Protein AF-A0A812UB16-F1 (afdb_monomer_lite)

Secondary structure (DSSP, 8-state):
----GGGGSHHHHHHHTTTSPPPHHHHHHTS-HHHHHHHHHH-EEEEEEEEGGGHHHHHHHHHHHT--SSEEEEEEEE-SSS---SS--S-SSS-EEEEEEEEEE---STT--HHHHHHHHHHHHS---

Radius of gyration: 21.1 Å; chains: 1; bounding box: 43×49×47 Å

Organism: Symbiodinium pilosum (NCBI:txid2952)

InterPro domains:
  IPR040165 Delta(24)-sterol reductase [PTHR10801] (4-126)

Structure (mmCIF, N/CA/C/O backbone):
data_AF-A0A812UB16-F1
#
_entry.id   AF-A0A812UB16-F1
#
loop_
_atom_site.group_PDB
_atom_site.id
_atom_site.type_symbol
_atom_site.label_atom_id
_atom_site.label_alt_id
_atom_site.label_comp_id
_atom_site.label_asym_id
_atom_site.label_entity_id
_atom_site.label_seq_id
_atom_site.pdbx_PDB_ins_code
_atom_site.Cartn_x
_atom_site.Cartn_y
_atom_site.Cartn_z
_atom_site.occupancy
_atom_site.B_iso_or_equiv
_atom_site.auth_seq_id
_atom_site.auth_comp_id
_atom_site.auth_asym_id
_atom_site.auth_atom_id
_atom_site.pdbx_PDB_model_num
ATOM 1 N N . SER A 1 1 ? -7.294 23.383 7.719 1.00 51.03 1 SER A N 1
ATOM 2 C CA . SER A 1 1 ? -8.687 23.320 8.211 1.00 51.03 1 SER A CA 1
ATOM 3 C C . SER A 1 1 ? -9.571 24.015 7.193 1.00 51.03 1 SER A C 1
ATOM 5 O O . SER A 1 1 ? -9.400 25.205 6.987 1.00 51.03 1 SER A O 1
ATOM 7 N N . TYR A 1 2 ? -10.474 23.285 6.534 1.00 56.34 2 TYR A N 1
ATOM 8 C CA . TYR A 1 2 ? -11.410 23.801 5.515 1.00 56.34 2 TYR A CA 1
ATOM 9 C C . TYR A 1 2 ? -12.560 24.633 6.114 1.00 56.34 2 TYR A C 1
ATOM 11 O O . TYR A 1 2 ? -13.697 24.582 5.663 1.00 56.34 2 TYR A O 1
ATOM 19 N N . LEU A 1 3 ? -12.276 25.373 7.180 1.00 61.50 3 LEU A N 1
ATOM 20 C CA . LEU A 1 3 ? -13.238 26.265 7.796 1.00 61.50 3 LEU A CA 1
ATOM 21 C C . LEU A 1 3 ? -13.122 27.613 7.108 1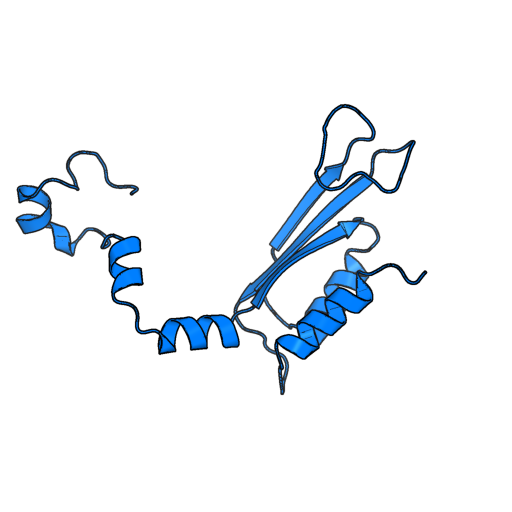.00 61.50 3 LEU A C 1
ATOM 23 O O . LEU A 1 3 ? -12.042 28.204 7.089 1.00 61.50 3 LEU A O 1
ATOM 27 N N . GLN A 1 4 ? -14.236 28.105 6.570 1.00 67.44 4 GLN A N 1
ATOM 28 C CA . GLN A 1 4 ? -14.348 29.511 6.209 1.00 67.44 4 GLN A CA 1
ATOM 29 C C . GLN A 1 4 ? -13.891 30.387 7.399 1.00 67.44 4 GLN A C 1
ATOM 31 O O . GLN A 1 4 ? -14.127 30.001 8.550 1.00 67.44 4 GLN A O 1
ATOM 36 N N . PRO A 1 5 ? -13.258 31.552 7.164 1.00 65.88 5 PRO A N 1
ATOM 37 C CA . PRO A 1 5 ? -12.524 32.312 8.188 1.00 65.88 5 PRO A CA 1
ATOM 38 C C . PRO A 1 5 ? -13.294 32.576 9.496 1.00 65.88 5 PRO A C 1
ATOM 40 O O . PRO A 1 5 ? -12.707 32.621 10.575 1.00 65.88 5 PRO A O 1
ATOM 43 N N . TRP A 1 6 ? -14.619 32.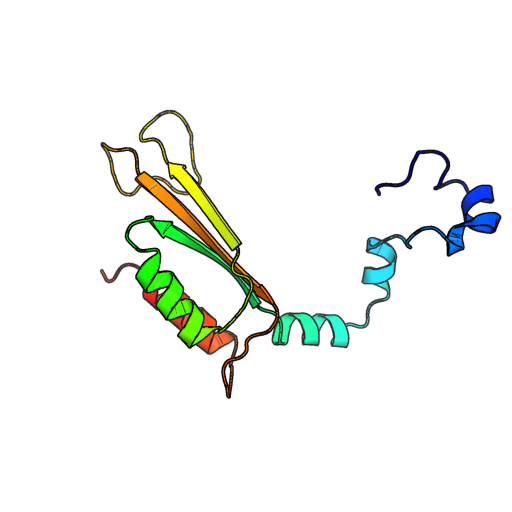705 9.418 1.00 72.69 6 TRP A N 1
ATOM 44 C CA . TRP A 1 6 ? -15.511 33.027 10.540 1.00 72.69 6 TRP A CA 1
ATOM 45 C C . TRP A 1 6 ? -15.854 31.813 11.420 1.00 72.69 6 TRP A C 1
ATOM 47 O O . TRP A 1 6 ? -16.168 31.972 12.603 1.00 72.69 6 TRP A O 1
ATOM 57 N N . GLY A 1 7 ? -15.741 30.597 10.874 1.00 71.62 7 GLY A N 1
ATOM 58 C CA . GLY A 1 7 ? -16.110 29.341 11.538 1.00 71.62 7 GLY A CA 1
ATOM 59 C C . GLY A 1 7 ? -15.164 28.916 12.666 1.00 71.62 7 GLY A C 1
ATOM 60 O O . GLY A 1 7 ? -15.440 27.962 13.391 1.00 71.62 7 GLY A O 1
ATOM 61 N N . ASN A 1 8 ? -14.046 29.627 12.840 1.00 76.25 8 ASN A N 1
ATOM 62 C CA . ASN A 1 8 ? -13.066 29.365 13.891 1.00 76.25 8 ASN A CA 1
ATOM 63 C C . ASN A 1 8 ? -13.093 30.394 15.041 1.00 76.25 8 ASN A C 1
ATOM 65 O O . ASN A 1 8 ? -12.215 30.367 15.901 1.00 76.25 8 ASN A O 1
ATOM 69 N N . THR A 1 9 ? -14.067 31.305 15.079 1.00 85.56 9 THR A N 1
ATOM 70 C CA . THR A 1 9 ? -14.179 32.297 16.163 1.00 85.56 9 THR A CA 1
ATOM 71 C C . THR A 1 9 ? -14.781 31.683 17.441 1.00 85.56 9 THR A C 1
ATOM 73 O O . THR A 1 9 ? -15.586 30.752 17.339 1.00 85.56 9 THR A O 1
ATOM 76 N N . PRO A 1 10 ? -14.446 32.179 18.654 1.00 85.88 10 PRO A N 1
ATOM 77 C CA . PRO A 1 10 ? -14.990 31.641 19.908 1.00 85.88 10 PRO A CA 1
ATOM 78 C C . PRO A 1 10 ? -16.520 31.686 19.974 1.00 85.88 10 PRO A C 1
ATOM 80 O O . PRO A 1 10 ? -17.146 30.712 20.381 1.00 85.88 10 PRO A O 1
ATOM 83 N N . LEU A 1 11 ? -17.122 32.785 19.507 1.00 87.25 11 LEU A N 1
ATOM 84 C CA . LEU A 1 11 ? -18.574 32.963 19.479 1.00 87.25 11 LEU A CA 1
ATOM 85 C C . LEU A 1 11 ? -19.254 31.939 18.561 1.00 87.25 11 LEU A C 1
ATOM 87 O O . LEU A 1 11 ? -20.221 31.294 18.957 1.00 87.25 11 LEU A O 1
ATOM 91 N N . PHE A 1 12 ? -18.715 31.742 17.355 1.00 86.62 12 PHE A N 1
ATOM 92 C CA . PHE A 1 12 ? -19.239 30.749 16.421 1.00 86.62 12 PHE A CA 1
ATOM 93 C C . PHE A 1 12 ? -19.074 29.324 16.961 1.00 86.62 12 PHE A C 1
ATOM 95 O O . PHE A 1 12 ? -20.016 28.539 16.912 1.00 86.62 12 PHE A O 1
ATOM 102 N N . ARG A 1 13 ? -17.907 28.986 17.528 1.00 84.88 13 ARG A N 1
ATOM 103 C CA . ARG A 1 13 ? -17.662 27.668 18.137 1.00 84.88 13 ARG A CA 1
ATOM 104 C C . ARG A 1 13 ? -18.581 27.396 19.331 1.00 84.88 13 ARG A C 1
ATOM 106 O O . ARG A 1 13 ? -18.990 26.256 19.511 1.00 84.88 13 ARG A O 1
ATOM 113 N N . TYR A 1 14 ? -18.923 28.417 20.112 1.00 84.88 14 TYR A N 1
ATOM 114 C CA . TYR A 1 14 ? -19.842 28.276 21.241 1.00 84.88 14 TYR A CA 1
ATOM 115 C C . TYR A 1 14 ? -21.292 28.040 20.788 1.00 84.88 14 TYR A C 1
ATOM 117 O O . TYR A 1 14 ? -21.959 27.157 21.317 1.00 84.88 14 TYR A O 1
ATOM 125 N N . LEU A 1 15 ? -21.770 28.783 19.783 1.00 89.44 15 LEU A N 1
ATOM 126 C CA . LEU A 1 15 ? -23.166 28.712 19.326 1.00 89.44 15 LEU A CA 1
ATOM 127 C C . LEU A 1 15 ? -23.429 27.577 18.319 1.00 89.44 15 LEU A C 1
ATOM 129 O O . LEU A 1 15 ? -24.472 26.927 18.370 1.00 89.44 15 LEU A O 1
ATOM 133 N N . LEU A 1 16 ? -22.492 27.342 17.397 1.00 85.88 16 LEU A N 1
ATOM 134 C CA . LEU A 1 16 ? -22.642 26.464 16.226 1.00 85.88 16 LEU A CA 1
ATOM 135 C C . LEU A 1 16 ? -21.479 25.471 16.057 1.00 85.88 16 LEU A C 1
ATOM 137 O O . LEU A 1 16 ? -21.400 24.768 15.050 1.00 85.88 16 LEU A O 1
ATOM 141 N N . GLY A 1 17 ? -20.563 25.373 17.027 1.00 80.00 17 GLY A N 1
ATOM 142 C CA . GLY A 1 17 ? -19.392 24.493 16.926 1.00 80.00 17 GLY A CA 1
ATOM 143 C C . GLY A 1 17 ? -19.722 23.003 16.860 1.00 80.00 17 GLY A C 1
ATOM 144 O O . GLY A 1 17 ? -18.890 22.234 16.394 1.00 80.00 17 GLY A O 1
ATOM 145 N N . TRP A 1 18 ? -20.930 22.609 17.269 1.00 81.62 18 TRP A N 1
ATOM 146 C CA . TRP A 1 18 ? -21.458 21.247 17.157 1.00 81.62 18 TRP A CA 1
ATOM 147 C C . TRP A 1 18 ? -21.837 20.853 15.718 1.00 81.62 18 TRP A C 1
ATOM 149 O O . TRP A 1 18 ? -21.895 19.666 15.416 1.00 81.62 18 TRP A O 1
ATOM 159 N N . VAL A 1 19 ? -22.068 21.824 14.823 1.00 83.06 19 VAL A N 1
ATOM 160 C CA . VAL A 1 19 ? -22.357 21.585 13.393 1.00 83.06 19 VAL A CA 1
ATOM 161 C C . VAL A 1 19 ? -21.071 21.348 12.604 1.00 83.06 19 VAL A C 1
ATOM 163 O O . VAL A 1 19 ? -21.059 20.664 11.583 1.00 83.06 19 VAL A O 1
ATOM 166 N N . ASN A 1 20 ? -19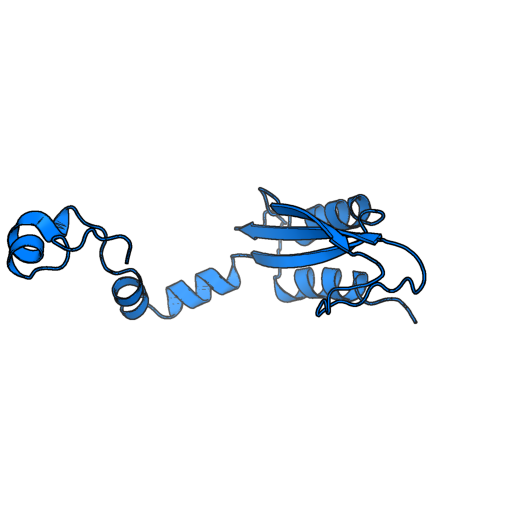.971 21.940 13.061 1.00 77.38 20 ASN A N 1
ATOM 167 C CA . ASN A 1 20 ? -18.711 21.879 12.352 1.00 77.38 20 ASN A CA 1
ATOM 168 C C . ASN A 1 20 ? -17.888 20.656 12.795 1.00 77.38 20 ASN A C 1
ATOM 170 O O . ASN A 1 20 ? -17.715 20.459 14.001 1.00 77.38 20 ASN A O 1
ATOM 174 N N . PRO A 1 21 ? -17.302 19.874 11.866 1.00 77.75 21 PRO A N 1
ATOM 175 C CA . PRO A 1 21 ? -16.380 18.809 12.234 1.00 77.75 21 PRO A CA 1
ATOM 176 C C . PRO A 1 21 ? -15.270 19.329 13.152 1.00 77.75 21 PRO A C 1
ATOM 178 O O . PRO A 1 21 ? -14.644 20.36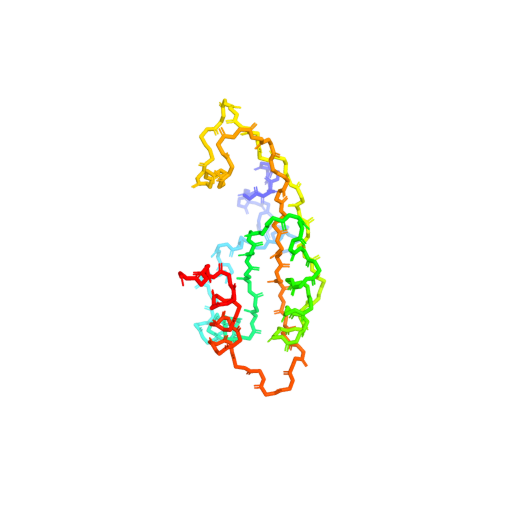8 12.902 1.00 77.75 21 PRO A O 1
ATOM 181 N N . LEU A 1 22 ? -15.022 18.581 14.229 1.00 75.75 22 LEU A N 1
ATOM 182 C CA . LEU A 1 22 ? -13.905 18.842 15.127 1.00 75.75 22 LEU A CA 1
ATOM 183 C C . LEU A 1 22 ? -12.592 18.859 14.342 1.00 75.75 22 LEU A C 1
ATOM 185 O O . LEU A 1 22 ? -12.444 18.231 13.292 1.00 75.75 22 LEU A O 1
ATOM 189 N N . ASN A 1 23 ? -11.608 19.581 14.874 1.00 77.88 23 ASN A N 1
ATOM 190 C CA . ASN A 1 23 ? -10.277 19.562 14.289 1.00 77.88 23 ASN A CA 1
ATOM 191 C C . ASN A 1 23 ? -9.746 18.120 14.307 1.00 77.88 23 ASN A C 1
ATOM 193 O O . ASN A 1 23 ? -9.566 17.547 15.378 1.00 77.88 23 ASN A O 1
ATOM 197 N N . ILE A 1 24 ? -9.470 17.558 13.128 1.00 81.31 24 ILE A N 1
ATOM 198 C CA . ILE A 1 24 ? -8.967 16.188 12.963 1.00 81.31 24 ILE A CA 1
ATOM 199 C C . ILE A 1 24 ? -7.695 15.958 13.787 1.00 81.31 24 ILE A C 1
ATOM 201 O O . ILE A 1 24 ? -7.519 14.874 14.329 1.00 81.31 24 ILE A O 1
ATOM 205 N N . ALA A 1 25 ? -6.832 16.968 13.936 1.00 81.69 25 ALA A N 1
ATOM 206 C CA . ALA A 1 25 ? -5.633 16.858 14.766 1.00 81.69 25 ALA A CA 1
ATOM 207 C C . ALA A 1 25 ? -5.972 16.646 16.250 1.00 81.69 25 ALA A C 1
ATOM 209 O O . ALA A 1 25 ? -5.333 15.837 16.912 1.00 81.69 25 ALA A O 1
ATOM 210 N N . LEU A 1 26 ? -7.011 17.323 16.748 1.00 83.50 26 LEU A N 1
ATOM 211 C CA . LEU A 1 26 ? -7.498 17.155 18.116 1.00 83.50 26 LEU A CA 1
ATOM 212 C C . LEU A 1 26 ? -8.181 15.793 18.284 1.00 83.50 26 LEU A C 1
ATOM 214 O O . LEU A 1 26 ? -7.930 15.090 19.251 1.00 83.50 26 LEU A O 1
ATOM 218 N N . VAL A 1 27 ? -8.993 15.363 17.316 1.00 84.69 27 VAL A N 1
ATOM 219 C CA . VAL A 1 27 ? -9.603 14.021 17.353 1.00 84.69 27 VAL A CA 1
ATOM 220 C C . VAL A 1 27 ? -8.524 12.934 17.395 1.00 84.69 27 VAL A C 1
ATOM 222 O O . VAL A 1 27 ? -8.597 12.031 18.223 1.00 84.69 27 VAL A O 1
ATOM 225 N N . LYS A 1 28 ? -7.482 13.059 16.565 1.00 83.88 28 LYS A N 1
ATOM 226 C CA . LYS A 1 28 ? -6.341 12.136 16.547 1.00 83.88 28 LYS A CA 1
ATOM 227 C C . LYS A 1 28 ? -5.510 12.184 17.835 1.00 83.88 28 LYS A C 1
ATOM 229 O O . LYS A 1 28 ? -4.989 11.149 18.225 1.00 83.88 28 LYS A O 1
ATOM 234 N N . SER A 1 29 ? -5.406 13.328 18.522 1.00 86.19 29 SER A N 1
ATOM 235 C CA . SER A 1 29 ? -4.654 13.418 19.787 1.00 86.19 29 SER A CA 1
ATOM 236 C C . SER A 1 29 ? -5.347 12.723 20.958 1.00 86.19 29 SER A C 1
ATOM 238 O O . SER A 1 29 ? -4.678 12.307 21.896 1.00 86.19 29 SER A O 1
ATOM 240 N N . TYR A 1 30 ? -6.676 12.604 20.916 1.00 87.19 30 TYR A N 1
ATOM 241 C CA . TYR A 1 30 ? -7.458 11.863 21.913 1.00 87.19 30 TYR A CA 1
ATOM 242 C C . TYR A 1 30 ? -7.749 10.416 21.492 1.00 87.19 30 TYR A C 1
ATOM 244 O O . TYR A 1 30 ? -8.423 9.689 22.222 1.00 87.19 30 TYR A O 1
ATOM 252 N N . GLN A 1 31 ? -7.268 9.984 20.324 1.00 86.19 31 GLN A N 1
ATOM 253 C CA . GLN A 1 31 ? -7.465 8.619 19.861 1.00 86.19 31 GLN A CA 1
ATOM 254 C C . GLN A 1 31 ? -6.625 7.653 20.716 1.00 86.19 31 GLN A C 1
ATOM 256 O O . GLN A 1 31 ? -5.414 7.846 20.827 1.00 86.19 31 GLN A O 1
ATOM 261 N N . PRO A 1 32 ? -7.227 6.598 21.301 1.00 89.06 32 PRO A N 1
ATOM 262 C CA . PRO A 1 32 ? -6.472 5.607 22.058 1.00 89.06 32 PRO A CA 1
ATOM 263 C C . PRO A 1 32 ? -5.411 4.921 21.190 1.00 89.06 32 PRO A C 1
ATOM 265 O O . PRO A 1 32 ? -5.681 4.567 20.038 1.00 89.06 32 PRO A O 1
ATOM 268 N N . GLU A 1 33 ? -4.236 4.650 21.765 1.00 87.25 33 GLU A N 1
ATOM 269 C CA . GLU A 1 33 ? -3.137 3.958 21.071 1.00 87.25 33 GLU A CA 1
ATOM 270 C C . GLU A 1 33 ? -3.573 2.604 20.499 1.00 87.25 33 GLU A C 1
ATOM 272 O O . GLU A 1 33 ? -3.191 2.243 19.388 1.00 87.25 33 GLU A O 1
ATOM 277 N N . PHE A 1 34 ? -4.434 1.879 21.222 1.00 87.12 34 PHE A N 1
ATOM 278 C CA . PHE A 1 34 ? -4.992 0.607 20.765 1.00 87.12 34 PHE A CA 1
ATOM 279 C C . PHE A 1 34 ? -5.743 0.738 19.434 1.00 87.12 34 PHE A C 1
ATOM 281 O O . PHE A 1 34 ? -5.573 -0.105 18.559 1.00 87.12 34 PHE A O 1
ATOM 288 N N . THR A 1 35 ? -6.530 1.800 19.244 1.00 86.06 35 THR A N 1
ATOM 289 C CA . THR A 1 35 ? -7.293 2.007 18.005 1.00 86.06 35 THR A CA 1
ATOM 290 C C . THR A 1 35 ? -6.362 2.276 16.829 1.00 86.06 35 THR A C 1
ATOM 292 O O . THR A 1 35 ? -6.582 1.750 15.741 1.00 86.06 35 THR A O 1
ATOM 295 N N . MET A 1 36 ? -5.311 3.075 17.040 1.00 84.31 36 MET A N 1
ATOM 296 C CA . MET A 1 36 ? -4.294 3.315 16.013 1.00 84.31 36 MET A CA 1
ATOM 297 C C . MET A 1 36 ? -3.530 2.039 15.669 1.00 84.31 36 MET A C 1
ATOM 299 O O . MET A 1 36 ? -3.337 1.740 14.495 1.00 84.31 36 MET A O 1
ATOM 303 N N . ARG A 1 37 ? -3.137 1.263 16.680 1.00 86.25 37 ARG A N 1
ATOM 304 C CA . ARG A 1 37 ? -2.430 -0.001 16.479 1.00 86.25 37 ARG A CA 1
ATOM 305 C C . ARG A 1 37 ? -3.286 -1.011 15.724 1.00 86.25 37 ARG A C 1
ATOM 307 O O . ARG A 1 37 ? -2.836 -1.534 14.716 1.00 86.25 37 ARG A O 1
ATOM 314 N N . TYR A 1 38 ? -4.535 -1.196 16.150 1.00 87.12 38 TYR A N 1
ATOM 315 C CA . TYR A 1 38 ? -5.495 -2.039 15.446 1.00 87.12 38 TYR A CA 1
ATOM 316 C C . TYR A 1 38 ? -5.652 -1.601 13.989 1.00 87.12 38 TYR A C 1
ATOM 318 O O . TYR A 1 38 ? -5.553 -2.433 13.095 1.00 87.12 38 TYR A O 1
ATOM 326 N N . TYR A 1 39 ? -5.828 -0.298 13.740 1.00 85.69 39 TYR A N 1
ATOM 327 C CA . TYR A 1 39 ? -5.933 0.241 12.386 1.00 85.69 39 TYR A CA 1
ATOM 328 C C . TYR A 1 39 ? -4.720 -0.127 11.522 1.00 85.69 39 TYR A C 1
ATOM 330 O O . TYR A 1 39 ? -4.918 -0.626 10.417 1.00 85.69 39 TYR A O 1
ATOM 338 N N . CYS A 1 40 ? -3.499 0.067 12.030 1.00 83.38 40 CYS A N 1
ATOM 339 C CA . CYS A 1 40 ? -2.259 -0.280 11.329 1.00 83.38 40 CYS A CA 1
ATOM 340 C C . CYS A 1 40 ? -2.071 -1.792 11.132 1.00 83.38 40 CYS A C 1
ATOM 342 O O . CYS A 1 40 ? -1.435 -2.203 10.166 1.00 83.38 40 CYS A O 1
ATOM 344 N N . ASP A 1 41 ? -2.606 -2.614 12.035 1.00 84.19 41 ASP A N 1
ATOM 345 C CA . ASP A 1 41 ? -2.477 -4.071 11.967 1.00 84.19 41 ASP A CA 1
ATOM 346 C C . ASP A 1 41 ? -3.421 -4.686 10.916 1.00 84.19 41 ASP A C 1
ATOM 348 O O . ASP A 1 41 ? -3.092 -5.721 10.331 1.00 84.19 41 ASP A O 1
ATOM 352 N N . VAL A 1 42 ? -4.581 -4.064 10.662 1.00 87.12 42 VAL A N 1
ATOM 353 C CA . VAL A 1 42 ? -5.621 -4.629 9.779 1.00 87.12 42 VAL A CA 1
ATOM 354 C C . VAL A 1 42 ? -5.803 -3.897 8.453 1.00 87.12 42 VAL A C 1
ATOM 356 O O . VAL A 1 42 ? -6.319 -4.502 7.518 1.00 87.12 42 VAL A O 1
ATOM 359 N N . ASN A 1 43 ? -5.416 -2.622 8.340 1.00 92.06 43 ASN A N 1
ATOM 360 C CA . ASN A 1 43 ? -5.561 -1.871 7.092 1.00 92.06 43 ASN A CA 1
ATOM 361 C C . ASN A 1 43 ? -4.268 -1.901 6.291 1.00 92.06 43 ASN A C 1
ATOM 363 O O . ASN A 1 43 ? -3.213 -1.478 6.761 1.00 92.06 43 ASN A O 1
ATOM 367 N N . VAL A 1 44 ? -4.382 -2.345 5.046 1.00 94.81 44 VAL A N 1
ATOM 368 C CA . VAL A 1 44 ? -3.332 -2.200 4.046 1.00 94.81 44 VAL A CA 1
ATOM 369 C C . VAL A 1 44 ? -3.392 -0.775 3.509 1.00 94.81 44 VAL A C 1
ATOM 371 O O . VAL A 1 44 ? -4.463 -0.290 3.144 1.00 94.81 44 VAL A O 1
ATOM 374 N N . ILE A 1 45 ? -2.243 -0.107 3.489 1.00 93.56 45 ILE A N 1
ATOM 375 C CA . ILE A 1 45 ? -2.037 1.198 2.857 1.00 93.56 45 ILE A CA 1
ATOM 376 C C . ILE A 1 45 ? -0.688 1.103 2.162 1.00 93.56 45 ILE A C 1
ATOM 378 O O . ILE A 1 45 ? 0.333 1.335 2.802 1.00 93.56 45 ILE A O 1
ATOM 382 N N . GLN A 1 46 ? -0.682 0.652 0.911 1.00 94.50 46 GLN A N 1
ATOM 383 C CA . GLN A 1 46 ? 0.553 0.370 0.181 1.00 94.50 46 GLN A CA 1
ATOM 384 C C . GLN A 1 46 ? 0.429 0.755 -1.283 1.00 94.50 46 GLN A C 1
ATOM 386 O O . GLN A 1 46 ? -0.575 0.437 -1.915 1.00 94.50 46 GLN A O 1
ATOM 391 N N . ASP A 1 47 ? 1.494 1.363 -1.795 1.00 94.94 47 ASP A N 1
ATOM 392 C CA . ASP A 1 47 ? 1.630 1.808 -3.177 1.00 94.94 47 ASP A CA 1
ATOM 393 C C . ASP A 1 47 ? 2.797 1.084 -3.842 1.00 94.94 47 ASP A C 1
ATOM 395 O O . ASP A 1 47 ? 3.892 0.974 -3.277 1.00 94.94 47 ASP A O 1
ATOM 399 N N . TYR A 1 48 ? 2.556 0.585 -5.050 1.00 94.44 48 TYR A N 1
ATOM 400 C CA . TYR A 1 48 ? 3.539 -0.150 -5.830 1.00 94.44 48 TYR A CA 1
ATOM 401 C C . TYR A 1 48 ? 3.678 0.459 -7.213 1.00 94.44 48 TYR A C 1
ATOM 403 O O . TYR A 1 48 ? 2.725 0.535 -7.985 1.00 94.44 48 TYR A O 1
ATOM 411 N N . LEU A 1 49 ? 4.908 0.831 -7.547 1.00 91.88 49 LEU A N 1
ATOM 412 C CA . LEU A 1 49 ? 5.238 1.394 -8.840 1.00 91.88 49 LEU A CA 1
ATOM 413 C C . LEU A 1 49 ? 5.769 0.306 -9.775 1.00 91.88 49 LEU A C 1
ATOM 415 O O . LEU A 1 49 ? 6.846 -0.242 -9.535 1.00 91.88 49 LEU A O 1
ATOM 419 N N . VAL A 1 50 ? 5.055 0.031 -10.867 1.00 91.56 50 VAL A N 1
ATOM 420 C CA . VAL A 1 50 ? 5.458 -0.982 -11.858 1.00 91.56 50 VAL A CA 1
ATOM 421 C C . VAL A 1 50 ? 5.394 -0.443 -13.290 1.00 91.56 50 VAL A C 1
ATOM 423 O O . VAL A 1 50 ? 4.599 0.457 -13.576 1.00 91.56 50 VAL A O 1
ATOM 426 N N . PRO A 1 51 ? 6.215 -0.961 -14.225 1.00 91.06 51 PRO A N 1
ATOM 427 C CA . PRO A 1 51 ? 6.005 -0.714 -15.648 1.00 91.06 51 PRO A CA 1
ATOM 428 C C . PRO A 1 51 ? 4.607 -1.182 -16.057 1.00 91.06 51 PRO A C 1
ATOM 430 O O . PRO A 1 51 ? 4.146 -2.225 -15.594 1.00 91.06 51 PRO A O 1
ATOM 433 N N . ILE A 1 52 ? 3.937 -0.467 -16.965 1.00 92.69 52 ILE A N 1
ATOM 434 C CA . ILE A 1 52 ? 2.563 -0.828 -17.362 1.00 92.69 52 ILE A CA 1
ATOM 435 C C . ILE A 1 52 ? 2.460 -2.238 -17.972 1.00 92.69 52 ILE A C 1
ATOM 437 O O . ILE A 1 52 ? 1.413 -2.875 -17.892 1.00 92.69 52 ILE A O 1
ATOM 441 N N . THR A 1 53 ? 3.555 -2.752 -18.541 1.00 91.88 53 THR A N 1
ATOM 442 C CA . THR A 1 53 ? 3.653 -4.126 -19.060 1.00 91.88 53 THR A CA 1
ATOM 443 C C . THR A 1 53 ? 3.460 -5.185 -17.974 1.00 91.88 53 THR A C 1
ATOM 445 O O . THR A 1 53 ? 2.995 -6.279 -18.275 1.00 91.88 53 THR A O 1
ATOM 448 N N . GLU A 1 54 ? 3.756 -4.844 -16.719 1.00 94.00 54 GLU A N 1
ATOM 449 C CA . GLU A 1 54 ? 3.654 -5.717 -15.546 1.00 94.00 54 GLU A CA 1
ATOM 450 C C . GLU A 1 54 ? 2.370 -5.477 -14.734 1.00 94.00 54 GLU A C 1
ATOM 452 O O . GLU A 1 54 ? 2.194 -6.050 -13.660 1.00 94.00 54 GLU A O 1
ATOM 457 N N . LEU A 1 55 ? 1.432 -4.660 -15.231 1.00 95.94 55 LEU A N 1
ATOM 458 C CA . LEU A 1 55 ? 0.196 -4.362 -14.503 1.00 95.94 55 LEU A CA 1
ATOM 459 C C . LEU A 1 55 ? -0.620 -5.627 -14.215 1.00 95.94 55 LEU A C 1
ATOM 461 O O . LEU A 1 55 ? -1.046 -5.840 -13.087 1.00 95.94 55 LEU A O 1
ATOM 465 N N . LYS A 1 56 ? -0.836 -6.485 -15.219 1.00 96.88 56 LYS A N 1
ATOM 466 C CA . LYS A 1 56 ? -1.618 -7.715 -15.035 1.00 96.88 56 LYS A CA 1
ATOM 467 C C . LYS A 1 56 ? -1.026 -8.630 -13.947 1.00 96.88 56 LYS A C 1
ATOM 469 O O . LYS A 1 56 ? -1.765 -8.949 -13.020 1.00 96.88 56 LYS A O 1
ATOM 474 N N . PRO A 1 57 ? 0.253 -9.053 -14.015 1.00 96.75 57 PRO A N 1
ATOM 475 C CA . PRO A 1 57 ? 0.811 -9.912 -12.973 1.00 96.75 57 PRO A CA 1
ATOM 476 C C . PRO A 1 57 ? 0.845 -9.227 -11.599 1.00 96.75 57 PRO A C 1
ATOM 478 O O . PRO A 1 57 ? 0.648 -9.905 -10.594 1.00 96.75 57 PRO A O 1
ATOM 481 N N . MET A 1 58 ? 1.009 -7.900 -11.542 1.00 96.50 58 MET A N 1
ATOM 482 C CA . MET A 1 58 ? 0.897 -7.139 -10.293 1.00 96.50 58 MET A CA 1
ATOM 483 C C . MET A 1 58 ? -0.518 -7.203 -9.689 1.00 96.50 58 MET A C 1
ATOM 485 O O . MET A 1 58 ? -0.663 -7.361 -8.477 1.00 96.50 58 MET A O 1
ATOM 489 N N . LEU A 1 59 ? -1.566 -7.098 -10.514 1.00 97.62 59 LEU A N 1
ATOM 490 C CA . LEU A 1 59 ? -2.958 -7.218 -10.064 1.00 97.62 59 LEU A CA 1
ATOM 491 C C . LEU A 1 59 ? -3.294 -8.643 -9.614 1.00 97.62 59 LEU A C 1
ATOM 493 O O . LEU A 1 59 ? -3.913 -8.808 -8.566 1.00 97.62 59 LEU A O 1
ATOM 497 N N . ASP A 1 60 ? -2.850 -9.657 -10.362 1.00 97.81 60 ASP A N 1
ATOM 498 C CA . ASP A 1 60 ? -3.047 -11.067 -9.998 1.00 97.81 60 ASP A CA 1
ATOM 499 C C . ASP A 1 60 ? -2.375 -11.374 -8.642 1.00 97.81 60 ASP A C 1
ATOM 501 O O . ASP A 1 60 ? -2.963 -12.014 -7.769 1.00 97.81 60 ASP A O 1
ATOM 505 N N . LEU A 1 61 ? -1.154 -10.866 -8.428 1.00 96.69 61 LEU A N 1
ATOM 506 C CA . LEU A 1 61 ? -0.436 -11.009 -7.161 1.00 96.69 61 LEU A CA 1
ATOM 507 C C . LEU A 1 61 ? -1.128 -10.269 -6.009 1.00 96.69 61 LEU A C 1
ATOM 509 O O . LEU A 1 61 ? -1.186 -10.793 -4.897 1.00 96.69 61 LEU A O 1
ATOM 513 N N . GLY A 1 62 ? -1.624 -9.055 -6.251 1.00 96.56 62 GLY A N 1
ATOM 514 C CA . GLY A 1 62 ? -2.313 -8.262 -5.237 1.00 96.56 62 GLY A CA 1
ATOM 515 C C . GLY A 1 62 ? -3.658 -8.851 -4.819 1.00 96.56 62 GLY A C 1
ATOM 516 O O . GLY A 1 62 ? -3.969 -8.846 -3.628 1.00 96.56 62 GLY A O 1
ATOM 517 N N . ASP A 1 63 ? -4.422 -9.421 -5.753 1.00 97.06 63 ASP A N 1
ATOM 518 C CA . ASP A 1 63 ? -5.640 -10.175 -5.433 1.00 97.06 63 ASP A CA 1
ATOM 519 C C . ASP A 1 63 ? -5.321 -11.371 -4.523 1.00 97.06 63 ASP A C 1
ATOM 521 O O . ASP A 1 63 ? -5.901 -11.514 -3.447 1.00 97.06 63 ASP A O 1
ATOM 525 N N . GLU A 1 64 ? -4.310 -12.170 -4.882 1.00 96.31 64 GLU A N 1
ATOM 526 C CA . GLU A 1 64 ? -3.943 -13.359 -4.109 1.00 96.31 64 GLU A CA 1
ATOM 527 C C . GLU A 1 64 ? -3.340 -13.023 -2.731 1.00 96.31 64 GLU A C 1
ATOM 529 O O . GLU A 1 64 ? -3.596 -13.715 -1.742 1.00 96.31 64 GLU A O 1
ATOM 534 N N . ALA A 1 65 ? -2.500 -11.988 -2.651 1.00 95.50 65 ALA A N 1
ATOM 535 C CA . ALA A 1 65 ? -1.767 -11.646 -1.434 1.00 95.50 65 ALA A CA 1
ATOM 536 C C . ALA A 1 65 ? -2.562 -10.741 -0.482 1.00 95.50 65 ALA A C 1
ATOM 538 O O . ALA A 1 65 ? -2.422 -10.874 0.736 1.00 95.50 65 ALA A O 1
ATOM 539 N N . LEU A 1 66 ? -3.366 -9.818 -1.016 1.00 96.00 66 LEU A N 1
ATOM 540 C CA . LEU A 1 66 ? -4.056 -8.780 -0.244 1.00 96.00 66 LEU A CA 1
ATOM 541 C C . LEU A 1 66 ? -5.579 -8.911 -0.344 1.00 96.00 66 LEU A C 1
ATOM 543 O O . LEU A 1 66 ? -6.264 -8.805 0.675 1.00 96.00 66 LEU A O 1
ATOM 547 N N . GLY A 1 67 ? -6.121 -9.126 -1.546 1.00 96.00 67 GLY A N 1
ATOM 548 C CA . GLY A 1 67 ? -7.569 -9.144 -1.787 1.00 96.00 67 GLY A CA 1
ATOM 549 C C . GLY A 1 67 ? -8.252 -7.847 -1.333 1.00 96.00 67 GLY A C 1
ATOM 550 O O . GLY A 1 67 ? -9.325 -7.891 -0.726 1.00 96.00 67 GLY A O 1
ATOM 551 N N . VAL A 1 68 ? -7.585 -6.704 -1.531 1.00 96.88 68 VAL A N 1
ATOM 552 C CA . VAL A 1 68 ? -8.039 -5.369 -1.111 1.00 96.88 68 VAL A CA 1
ATOM 553 C C . VAL A 1 68 ? -8.686 -4.651 -2.289 1.00 96.88 68 VAL A C 1
ATOM 555 O O . VAL A 1 68 ? -8.094 -4.549 -3.362 1.00 96.88 68 VAL A O 1
ATOM 558 N N . TYR A 1 69 ? -9.880 -4.105 -2.057 1.00 96.19 69 TYR A N 1
ATOM 559 C CA . TYR A 1 69 ? -10.654 -3.359 -3.047 1.00 96.19 69 TYR A CA 1
ATOM 560 C C . TYR A 1 69 ? -11.350 -2.145 -2.413 1.00 96.19 69 TYR A C 1
ATOM 562 O O . TYR A 1 69 ? -11.750 -2.224 -1.248 1.00 96.19 69 TYR A O 1
ATOM 570 N N . PRO A 1 70 ? -11.577 -1.055 -3.174 1.00 95.69 70 PRO A N 1
ATOM 571 C CA . PRO A 1 70 ? -11.149 -0.824 -4.562 1.00 95.69 70 PRO A CA 1
ATOM 572 C C . PRO A 1 70 ? -9.628 -0.615 -4.698 1.00 95.69 70 PRO A C 1
ATOM 574 O O . PRO A 1 70 ? -8.966 -0.229 -3.739 1.00 95.69 70 PRO A O 1
ATOM 577 N N . ILE A 1 71 ? -9.088 -0.857 -5.898 1.00 97.06 71 ILE A N 1
ATOM 578 C CA . ILE A 1 71 ? -7.665 -0.646 -6.222 1.00 97.06 71 ILE A CA 1
ATOM 579 C C . ILE A 1 71 ? -7.495 0.743 -6.849 1.00 97.06 71 ILE A C 1
ATOM 581 O O . ILE A 1 71 ? -8.249 1.111 -7.755 1.00 97.06 71 ILE A O 1
ATOM 585 N N . TRP A 1 72 ? -6.509 1.509 -6.383 1.00 97.56 72 TRP A N 1
ATOM 586 C CA . TRP A 1 72 ? -6.110 2.779 -6.986 1.00 97.56 72 TRP A CA 1
ATOM 587 C C . TRP A 1 72 ? -5.128 2.531 -8.131 1.00 97.56 72 TRP A C 1
ATOM 589 O O . TRP A 1 72 ? -4.129 1.840 -7.953 1.00 97.56 72 TRP A O 1
ATOM 599 N N . LEU A 1 73 ? -5.409 3.097 -9.304 1.00 97.12 73 LEU A N 1
ATOM 600 C CA . LEU A 1 73 ? -4.582 2.964 -10.500 1.00 97.12 73 LEU A CA 1
ATOM 601 C C . LEU A 1 73 ? -4.275 4.348 -11.066 1.00 97.12 73 LEU A C 1
ATOM 603 O O . LEU A 1 73 ? -5.182 5.051 -11.514 1.00 97.12 73 LEU A O 1
ATOM 607 N N . CYS A 1 74 ? -2.999 4.725 -11.073 1.00 96.19 74 CYS A N 1
ATOM 608 C CA . CYS A 1 74 ? -2.550 6.024 -11.565 1.00 96.19 74 CYS A CA 1
ATOM 609 C C . CYS A 1 74 ? -1.415 5.851 -12.589 1.00 96.19 74 CYS A C 1
ATOM 611 O O . CYS A 1 74 ? -0.246 5.726 -12.210 1.00 96.19 74 CYS A O 1
ATOM 613 N N . PRO A 1 75 ? -1.732 5.782 -13.898 1.00 94.06 75 PRO A N 1
ATOM 614 C CA . PRO A 1 75 ? -0.717 5.700 -14.939 1.00 94.06 75 PRO A CA 1
ATOM 615 C C . PRO A 1 75 ? -0.024 7.051 -15.136 1.00 94.06 75 PRO A C 1
ATOM 617 O O . PRO A 1 75 ? -0.672 8.099 -15.172 1.00 94.06 75 PRO A O 1
ATOM 620 N N . TYR A 1 76 ? 1.289 7.030 -15.353 1.00 89.12 76 TYR A N 1
ATOM 621 C CA . TYR A 1 76 ? 2.048 8.204 -15.771 1.00 89.12 76 TYR A CA 1
ATOM 622 C C . TYR A 1 76 ? 3.134 7.843 -16.787 1.00 89.12 76 TYR A C 1
ATOM 624 O O . TYR A 1 76 ? 3.687 6.742 -16.801 1.00 89.12 76 TYR A O 1
ATOM 632 N N . LEU A 1 77 ? 3.450 8.797 -17.662 1.00 87.00 77 LEU A N 1
ATOM 633 C CA . LEU A 1 77 ? 4.521 8.656 -18.641 1.00 87.00 77 LEU A CA 1
ATOM 634 C C . LEU A 1 77 ? 5.838 9.151 -18.036 1.00 87.00 77 LEU A C 1
ATOM 636 O O . LEU A 1 77 ? 5.983 10.343 -17.765 1.00 87.00 77 LEU A O 1
ATOM 640 N N . ASN A 1 78 ? 6.798 8.247 -17.848 1.00 81.81 78 ASN A N 1
ATOM 641 C CA . ASN A 1 78 ? 8.160 8.596 -17.462 1.00 81.81 78 ASN A CA 1
ATOM 642 C C . ASN A 1 78 ? 8.959 8.927 -18.728 1.00 81.81 78 ASN A C 1
ATOM 644 O O . ASN A 1 78 ? 9.277 8.030 -19.514 1.00 81.81 78 ASN A O 1
ATOM 648 N N . LYS A 1 79 ? 9.220 10.217 -18.956 1.00 76.56 79 LYS A N 1
ATOM 649 C CA . LYS A 1 79 ? 9.935 10.686 -20.146 1.00 76.56 79 LYS A CA 1
ATOM 650 C C . LYS A 1 79 ? 11.438 10.496 -20.004 1.00 76.56 79 LYS A C 1
ATOM 652 O O . LYS A 1 79 ? 12.005 10.708 -18.936 1.00 76.56 79 LYS A O 1
ATOM 657 N N . HIS A 1 80 ? 12.076 10.146 -21.111 1.00 67.19 80 HIS A N 1
ATOM 658 C CA . HIS A 1 80 ? 13.493 9.826 -21.180 1.00 67.19 80 HIS A CA 1
ATOM 659 C C . HIS A 1 80 ? 14.422 11.026 -20.875 1.00 67.19 80 HIS A C 1
ATOM 661 O O . HIS A 1 80 ? 15.536 10.833 -20.397 1.00 67.19 80 HIS A O 1
ATOM 667 N N . HIS A 1 81 ? 13.966 12.271 -21.048 1.00 63.50 81 HIS A N 1
ATOM 668 C CA . HIS A 1 81 ? 14.718 13.467 -20.653 1.00 63.50 81 HIS A CA 1
ATOM 669 C C . HIS A 1 81 ? 13.817 14.568 -20.064 1.00 63.50 81 HIS A C 1
ATOM 671 O O . HIS A 1 81 ? 12.622 14.623 -20.344 1.00 63.50 81 HIS A O 1
ATOM 677 N N . GLU A 1 82 ? 14.458 15.454 -19.287 1.00 53.50 82 GLU A N 1
ATOM 678 C CA . GLU A 1 82 ? 14.009 16.743 -18.712 1.00 53.50 82 GLU A CA 1
ATOM 679 C C . GLU A 1 82 ? 13.475 16.777 -17.273 1.00 53.50 82 GLU A C 1
ATOM 681 O O . GLU A 1 82 ? 13.501 17.852 -16.674 1.00 53.50 82 GLU A O 1
ATOM 686 N N . VAL A 1 83 ? 13.095 15.661 -16.643 1.00 54.75 83 VAL A N 1
ATOM 687 C CA . VAL A 1 83 ? 12.627 15.706 -15.243 1.00 54.75 83 VAL A CA 1
ATOM 688 C C . VAL A 1 83 ? 13.375 14.700 -14.380 1.00 54.75 83 VAL A C 1
ATOM 690 O O . VAL A 1 83 ? 13.349 13.499 -14.635 1.00 54.75 83 VAL A O 1
ATOM 693 N N . VAL A 1 84 ? 14.028 15.201 -13.327 1.00 52.84 84 VAL A N 1
ATOM 694 C CA . VAL A 1 84 ? 14.593 14.379 -12.251 1.00 52.84 84 VAL A CA 1
ATOM 695 C C . VAL A 1 84 ? 13.428 13.727 -11.508 1.00 52.84 84 VAL A C 1
ATOM 697 O O . VAL A 1 84 ? 12.851 14.305 -10.591 1.00 52.84 84 VAL A O 1
ATOM 700 N N . SER A 1 85 ? 13.043 12.531 -11.939 1.00 58.44 85 SER A N 1
ATOM 701 C CA . SER A 1 85 ? 12.194 11.647 -11.149 1.00 58.44 85 SER A CA 1
ATOM 702 C C . SER A 1 85 ? 13.063 10.931 -10.115 1.00 58.44 85 SER A C 1
ATOM 704 O O . SER A 1 85 ? 14.189 10.526 -10.405 1.00 58.44 85 SER A O 1
ATOM 706 N N . ILE A 1 86 ? 12.526 10.722 -8.909 1.00 63.47 86 ILE A N 1
ATOM 707 C CA . ILE A 1 86 ? 13.156 9.875 -7.878 1.00 63.47 86 ILE A CA 1
ATOM 708 C C . ILE A 1 86 ? 13.370 8.448 -8.433 1.00 63.47 86 ILE A C 1
ATOM 710 O O . ILE A 1 86 ? 14.317 7.761 -8.060 1.00 63.47 86 ILE A O 1
ATOM 714 N N . HIS A 1 87 ? 12.537 8.047 -9.400 1.00 58.59 87 HIS A N 1
ATOM 715 C CA . HIS A 1 87 ? 12.667 6.824 -10.183 1.00 58.59 87 HIS A CA 1
ATOM 716 C C . HIS A 1 87 ? 13.145 7.147 -11.601 1.00 58.59 87 HIS A C 1
ATOM 718 O O . HIS A 1 87 ? 12.358 7.555 -12.463 1.00 58.59 87 HIS A O 1
ATOM 724 N N . HIS A 1 88 ? 14.437 6.939 -11.852 1.00 58.56 88 HIS A N 1
ATOM 725 C CA . HIS A 1 88 ? 14.974 6.993 -13.208 1.00 58.56 88 HIS A CA 1
ATOM 726 C C . HIS A 1 88 ? 14.463 5.782 -13.997 1.00 58.56 88 HIS A C 1
ATOM 728 O O . HIS A 1 88 ? 14.495 4.664 -13.470 1.00 58.56 88 HIS A O 1
ATOM 734 N N . PRO A 1 89 ? 13.988 5.970 -15.239 1.00 53.97 89 PRO A N 1
ATOM 735 C CA . PRO A 1 89 ? 13.618 4.841 -16.072 1.00 53.97 89 PRO A CA 1
ATOM 736 C C . PRO A 1 89 ? 14.821 3.905 -16.225 1.00 53.97 89 PRO A C 1
ATOM 738 O O . PRO A 1 89 ? 15.957 4.339 -16.404 1.00 53.97 89 PRO A O 1
ATOM 741 N N . HIS A 1 90 ? 14.569 2.596 -16.180 1.00 56.06 90 HIS A N 1
ATOM 742 C CA . HIS A 1 90 ? 15.599 1.599 -16.493 1.00 56.06 90 HIS A CA 1
ATOM 743 C C . HIS A 1 90 ? 16.045 1.688 -17.970 1.00 56.06 90 HIS A C 1
ATOM 745 O O . HIS A 1 90 ? 17.081 1.148 -18.352 1.00 56.06 90 HIS A O 1
ATOM 751 N N . SER A 1 91 ? 15.260 2.379 -18.808 1.00 58.00 91 SER A N 1
ATOM 752 C CA . SER A 1 91 ? 15.557 2.632 -20.214 1.00 58.00 91 SER A CA 1
ATOM 753 C C . SER A 1 91 ? 16.323 3.941 -20.393 1.00 58.00 91 SER A C 1
ATOM 755 O O . SER A 1 91 ? 15.849 5.004 -20.001 1.00 58.00 91 SER A O 1
ATOM 757 N N . LYS A 1 92 ? 17.495 3.844 -21.027 1.00 62.09 92 LYS A N 1
ATOM 758 C CA . LYS A 1 92 ? 18.383 4.965 -21.364 1.00 62.09 92 LYS A CA 1
ATOM 759 C C . LYS A 1 92 ? 18.066 5.643 -22.697 1.00 62.09 92 LYS A C 1
ATOM 761 O O . LYS A 1 92 ? 18.877 6.445 -23.130 1.00 62.09 92 LYS A O 1
ATOM 766 N N . ASP A 1 93 ? 16.967 5.281 -23.366 1.00 68.56 93 ASP A N 1
ATOM 767 C CA . ASP A 1 93 ? 16.679 5.800 -24.713 1.00 68.56 93 ASP A CA 1
ATOM 768 C C . ASP A 1 93 ? 15.180 5.961 -25.029 1.00 68.56 93 ASP A C 1
ATO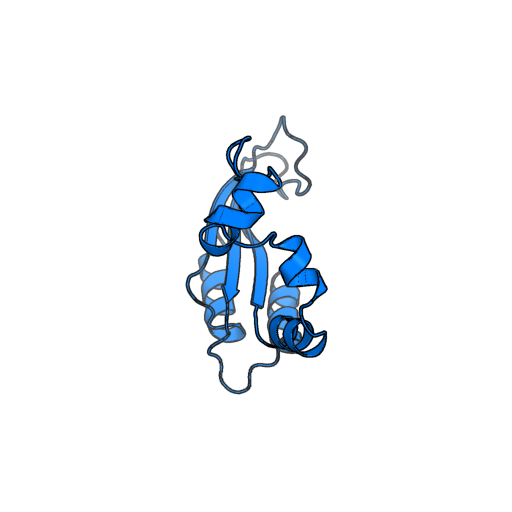M 770 O O . ASP A 1 93 ? 14.828 6.383 -26.133 1.00 68.56 93 ASP A O 1
ATOM 774 N N . LYS A 1 94 ? 14.267 5.573 -24.124 1.00 78.12 94 LYS A N 1
ATOM 775 C CA . LYS A 1 94 ? 12.825 5.527 -24.418 1.00 78.12 94 LYS A CA 1
ATOM 776 C C . LYS A 1 94 ? 11.975 5.984 -23.246 1.00 78.12 94 LYS A C 1
ATOM 778 O O . LYS A 1 94 ? 12.267 5.668 -22.094 1.00 78.12 94 LYS A O 1
ATOM 783 N N . ASP A 1 95 ? 10.882 6.662 -23.580 1.00 83.00 95 ASP A N 1
ATOM 784 C CA . ASP A 1 95 ? 9.801 6.932 -22.642 1.00 83.00 95 ASP A CA 1
ATOM 785 C C . ASP A 1 95 ? 9.171 5.605 -22.203 1.00 83.00 95 ASP A C 1
ATOM 787 O O . ASP A 1 95 ? 8.906 4.719 -23.022 1.00 83.00 95 ASP A O 1
ATOM 791 N N . VAL A 1 96 ? 8.920 5.467 -20.904 1.00 84.25 96 VAL A N 1
ATOM 792 C CA . VAL A 1 96 ? 8.316 4.267 -20.318 1.00 84.25 96 VAL A CA 1
ATOM 793 C C . VAL A 1 96 ? 7.091 4.679 -19.522 1.00 84.25 96 VAL A C 1
ATOM 795 O O . VAL A 1 96 ? 7.162 5.542 -18.651 1.00 84.25 96 VAL A O 1
ATOM 798 N N . MET A 1 97 ? 5.952 4.053 -19.803 1.00 88.88 97 MET A N 1
ATOM 799 C CA . MET A 1 97 ? 4.758 4.247 -18.990 1.00 88.88 97 MET A CA 1
ATOM 800 C C . MET A 1 97 ? 4.833 3.363 -17.749 1.00 88.88 97 MET A C 1
ATOM 802 O O . MET A 1 97 ? 5.010 2.145 -17.841 1.00 88.88 97 MET A O 1
ATOM 806 N N . TYR A 1 98 ? 4.681 3.998 -16.599 1.00 90.56 98 TYR A N 1
ATOM 807 C CA . TYR A 1 98 ? 4.555 3.342 -15.311 1.00 90.56 98 TYR A CA 1
ATOM 808 C C . TYR A 1 98 ? 3.137 3.522 -14.787 1.00 90.56 98 TYR A C 1
ATOM 810 O O . TYR A 1 98 ? 2.387 4.389 -15.243 1.00 90.56 98 TYR A O 1
ATOM 818 N N . ILE A 1 99 ? 2.772 2.692 -13.824 1.00 94.56 99 ILE A N 1
ATOM 819 C CA . ILE A 1 99 ? 1.512 2.788 -13.111 1.00 94.56 99 ILE A CA 1
ATOM 820 C C . ILE A 1 99 ? 1.767 2.604 -11.624 1.00 94.56 99 ILE A C 1
ATOM 822 O O . ILE A 1 99 ? 2.475 1.685 -11.212 1.00 94.56 99 ILE A O 1
ATOM 826 N N . ASP A 1 100 ? 1.214 3.524 -10.846 1.00 94.94 100 ASP A N 1
ATOM 827 C CA . ASP A 1 100 ? 1.116 3.398 -9.401 1.00 94.94 100 ASP A CA 1
ATOM 828 C C . ASP A 1 100 ? -0.142 2.588 -9.065 1.00 94.94 100 ASP A C 1
ATOM 830 O O . ASP A 1 100 ? -1.251 2.935 -9.497 1.00 94.94 100 ASP A O 1
ATOM 834 N N . VAL A 1 101 ? 0.064 1.469 -8.374 1.00 97.31 101 VAL A N 1
ATOM 835 C CA . VAL A 1 101 ? -0.962 0.516 -7.952 1.00 97.31 101 VAL A CA 1
ATOM 836 C C . VAL A 1 101 ? -1.088 0.597 -6.434 1.00 97.31 101 VAL A C 1
ATOM 838 O O . VAL A 1 101 ? -0.255 0.053 -5.708 1.00 97.31 101 VAL A O 1
ATOM 841 N N . GLY A 1 102 ? -2.147 1.260 -5.973 1.00 97.56 102 GLY A N 1
ATOM 842 C CA . GLY A 1 102 ? -2.419 1.491 -4.558 1.00 97.56 102 GLY A CA 1
ATOM 843 C C . GLY A 1 102 ? -3.492 0.558 -4.000 1.00 97.56 102 GLY A C 1
ATOM 844 O O . GLY A 1 102 ? -4.588 0.438 -4.557 1.00 97.56 102 GLY A O 1
ATOM 845 N N . TYR A 1 103 ? -3.198 -0.074 -2.866 1.00 97.12 103 TYR A N 1
ATOM 846 C CA . TYR A 1 103 ? -4.131 -0.892 -2.091 1.00 97.12 103 TYR A CA 1
ATOM 847 C C . TYR A 1 103 ? -4.439 -0.199 -0.763 1.00 97.12 103 TYR A C 1
ATOM 849 O O . TYR A 1 103 ? -3.558 -0.048 0.087 1.00 97.12 103 TYR A O 1
ATOM 857 N N . TYR A 1 104 ? -5.705 0.190 -0.582 1.00 95.62 104 TYR A N 1
ATOM 858 C CA . TYR A 1 104 ? -6.172 0.934 0.588 1.00 95.62 104 TYR A CA 1
ATOM 859 C C . TYR A 1 104 ? -7.419 0.292 1.183 1.00 95.62 104 TYR A C 1
ATOM 861 O O . TYR A 1 104 ? -8.533 0.504 0.702 1.00 95.62 104 TYR A O 1
ATOM 869 N N . GLY A 1 105 ? -7.252 -0.478 2.253 1.00 94.31 105 GLY A N 1
ATOM 870 C CA . GLY A 1 105 ? -8.394 -1.028 2.972 1.00 94.31 105 GLY A CA 1
ATOM 871 C C . GLY A 1 105 ? -8.126 -2.348 3.665 1.00 94.31 105 GLY A C 1
ATOM 872 O O . GLY A 1 105 ? -6.988 -2.721 3.949 1.00 94.31 105 GLY A O 1
ATOM 873 N N . LEU A 1 106 ? -9.224 -3.037 3.966 1.00 94.44 106 LEU A N 1
ATOM 874 C CA . LEU A 1 106 ? -9.200 -4.295 4.693 1.00 94.44 106 LEU A CA 1
ATOM 875 C C . LEU A 1 106 ? -8.953 -5.465 3.729 1.00 94.44 106 LEU A C 1
ATOM 877 O O . LEU A 1 106 ? -9.666 -5.586 2.729 1.00 94.44 106 LEU A O 1
ATOM 881 N N . PRO A 1 107 ? -7.983 -6.340 4.028 1.00 95.00 107 PRO A N 1
ATOM 882 C CA . PRO A 1 107 ? -7.721 -7.531 3.239 1.00 95.00 107 PRO A CA 1
ATOM 883 C C . PRO A 1 107 ? -8.841 -8.558 3.424 1.00 95.00 107 PRO A C 1
ATOM 885 O O . PRO A 1 107 ? -9.349 -8.756 4.530 1.00 95.00 107 PRO A O 1
ATOM 888 N N . SER A 1 108 ? -9.213 -9.241 2.340 1.00 93.88 108 SER A N 1
ATOM 889 C CA . SER A 1 108 ? -10.257 -10.283 2.346 1.00 93.88 108 SER A CA 1
ATOM 890 C C . SER A 1 108 ? -9.704 -11.717 2.351 1.00 93.88 108 SER A C 1
ATOM 892 O O . SER A 1 108 ? -10.460 -12.687 2.462 1.00 93.88 108 SER A O 1
ATOM 894 N N . VAL A 1 109 ? -8.377 -11.867 2.283 1.00 93.19 109 VAL A N 1
ATOM 895 C CA . VAL A 1 109 ? -7.683 -13.161 2.251 1.00 93.19 109 VAL A CA 1
ATOM 896 C C . VAL A 1 109 ? -7.813 -13.895 3.593 1.00 93.19 109 VAL A C 1
ATOM 898 O O . VAL A 1 109 ? -7.567 -13.345 4.669 1.00 93.19 109 VAL A O 1
ATOM 901 N N . LYS A 1 110 ? -8.174 -15.184 3.552 1.00 91.06 110 LYS A N 1
ATOM 902 C CA . LYS A 1 110 ? -8.260 -16.021 4.762 1.00 91.06 110 LYS A CA 1
ATOM 903 C C . LYS A 1 110 ? -6.877 -16.246 5.370 1.00 91.06 110 LYS A C 1
ATOM 905 O O . LYS A 1 110 ? -5.954 -16.653 4.675 1.00 91.06 110 LYS A O 1
ATOM 910 N N . GLY A 1 111 ? -6.762 -16.063 6.687 1.00 89.62 111 GLY A N 1
ATOM 911 C CA . GLY A 1 111 ? -5.484 -16.225 7.389 1.00 89.62 111 GLY A CA 1
ATOM 912 C C . GLY A 1 111 ? -4.456 -15.158 7.009 1.00 89.62 111 GLY A C 1
ATOM 913 O O . GLY A 1 111 ? -3.260 -15.439 7.023 1.00 89.62 111 GLY A O 1
ATOM 914 N N . PHE A 1 112 ? -4.928 -13.965 6.631 1.00 91.56 112 PHE A N 1
ATOM 915 C CA . PHE A 1 112 ? -4.078 -12.847 6.254 1.00 91.56 112 PHE A CA 1
ATOM 916 C C . PHE A 1 112 ? -3.057 -12.514 7.347 1.00 91.56 112 PHE A C 1
ATOM 918 O O . PHE A 1 112 ? -3.402 -12.311 8.512 1.00 91.56 112 PHE A O 1
ATOM 925 N N . GLU A 1 113 ? -1.797 -12.408 6.937 1.00 92.25 113 GLU A N 1
ATOM 926 C CA . GLU A 1 113 ? -0.701 -11.944 7.774 1.00 92.25 113 GLU A CA 1
ATOM 927 C C . GLU A 1 113 ? 0.030 -10.824 7.028 1.00 92.25 113 GLU A C 1
ATOM 929 O O . GLU A 1 113 ? 0.752 -11.083 6.062 1.00 92.25 113 GLU A O 1
ATOM 934 N N . MET A 1 114 ? -0.146 -9.582 7.495 1.00 91.75 114 MET A N 1
ATOM 935 C CA . MET A 1 114 ? 0.343 -8.364 6.834 1.00 91.75 114 M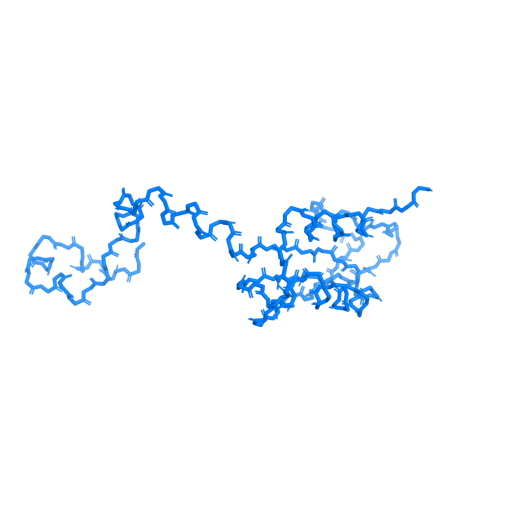ET A CA 1
ATOM 936 C C . MET A 1 114 ? 1.808 -8.481 6.408 1.00 91.75 114 MET A C 1
ATOM 938 O O . MET A 1 114 ? 2.136 -8.347 5.235 1.00 91.75 114 MET A O 1
ATOM 942 N N . LYS A 1 115 ? 2.704 -8.811 7.345 1.00 91.88 115 LYS A N 1
ATOM 943 C CA . LYS A 1 115 ? 4.147 -8.883 7.068 1.00 91.88 115 LYS A CA 1
ATOM 944 C C . LYS A 1 115 ? 4.488 -9.891 5.975 1.00 91.88 115 LYS A C 1
ATOM 946 O O . LYS A 1 115 ? 5.332 -9.611 5.131 1.00 91.88 115 LYS A O 1
ATOM 951 N N . LYS A 1 116 ? 3.840 -11.056 5.989 1.00 94.19 116 LYS A N 1
ATOM 952 C CA . LYS A 1 116 ? 4.074 -12.118 5.010 1.00 94.19 116 LYS A CA 1
ATOM 953 C C . LYS A 1 116 ? 3.543 -11.732 3.630 1.00 94.19 116 LYS A C 1
ATOM 955 O O . LYS A 1 116 ? 4.235 -11.949 2.639 1.00 94.19 116 LYS A O 1
ATOM 960 N N . ALA A 1 117 ? 2.347 -11.148 3.574 1.00 94.50 117 ALA A N 1
ATOM 961 C CA . ALA A 1 117 ? 1.733 -10.695 2.329 1.00 94.50 117 ALA A CA 1
ATOM 962 C C . ALA A 1 117 ? 2.551 -9.578 1.666 1.00 94.50 117 ALA A C 1
ATOM 964 O O . ALA A 1 117 ? 2.884 -9.677 0.487 1.00 94.50 117 ALA A O 1
ATOM 965 N N . LEU A 1 118 ? 2.951 -8.564 2.439 1.00 93.94 118 LEU A N 1
ATOM 966 C CA . LEU A 1 118 ? 3.756 -7.450 1.935 1.00 93.94 118 LEU A CA 1
ATOM 967 C C . LEU A 1 118 ? 5.129 -7.912 1.456 1.00 93.94 118 LEU A C 1
ATOM 969 O O . LEU A 1 118 ? 5.531 -7.576 0.345 1.00 93.94 118 LEU A O 1
ATOM 973 N N . ARG A 1 119 ? 5.804 -8.761 2.236 1.00 94.25 119 ARG A N 1
ATOM 974 C CA . ARG A 1 119 ? 7.111 -9.302 1.862 1.00 94.25 119 ARG A CA 1
ATOM 975 C C . ARG A 1 119 ? 7.062 -10.117 0.572 1.00 94.25 119 ARG A C 1
ATOM 977 O O . ARG A 1 119 ? 7.977 -10.029 -0.234 1.00 94.25 119 ARG A O 1
ATOM 984 N N . ARG A 1 120 ? 5.986 -10.875 0.346 1.00 94.81 120 ARG A N 1
ATOM 985 C CA . ARG A 1 120 ? 5.778 -11.608 -0.910 1.00 94.81 120 ARG A CA 1
ATOM 986 C C . ARG A 1 120 ? 5.715 -10.662 -2.115 1.00 94.81 120 ARG A C 1
ATOM 988 O O . ARG A 1 120 ? 6.273 -10.985 -3.160 1.00 94.81 120 ARG A O 1
ATOM 995 N N . ILE A 1 121 ? 5.044 -9.518 -1.975 1.00 95.31 121 ILE A N 1
ATOM 996 C CA . ILE A 1 121 ? 4.965 -8.507 -3.039 1.00 95.31 121 ILE A CA 1
ATOM 997 C C . ILE A 1 121 ? 6.323 -7.830 -3.237 1.00 95.31 121 ILE A C 1
ATOM 999 O O . ILE A 1 121 ? 6.791 -7.717 -4.366 1.00 95.31 121 ILE A O 1
ATOM 1003 N N . GLU A 1 122 ? 6.998 -7.449 -2.153 1.00 93.19 122 GLU A N 1
ATOM 1004 C CA . GLU A 1 122 ? 8.343 -6.860 -2.198 1.00 93.19 122 GLU A CA 1
ATOM 1005 C C . GLU A 1 122 ? 9.356 -7.791 -2.885 1.00 93.19 122 GLU A C 1
ATOM 1007 O O . GLU A 1 122 ? 10.106 -7.356 -3.755 1.00 93.19 122 GLU A O 1
ATOM 1012 N N . GLU A 1 123 ? 9.351 -9.085 -2.553 1.00 93.94 123 GLU A N 1
ATOM 1013 C CA . GLU A 1 123 ? 10.219 -10.095 -3.171 1.00 93.94 123 GLU A CA 1
ATOM 1014 C C . GLU A 1 123 ? 9.933 -10.288 -4.668 1.00 93.94 123 GLU A C 1
ATOM 1016 O O . GLU A 1 123 ? 10.849 -10.616 -5.423 1.00 93.94 123 GLU A O 1
ATOM 1021 N N . TRP A 1 124 ? 8.690 -10.073 -5.112 1.00 93.38 124 TRP A N 1
ATOM 1022 C CA . TRP A 1 124 ? 8.330 -10.095 -6.532 1.00 93.38 124 TRP A CA 1
ATOM 1023 C C . TRP A 1 124 ? 8.788 -8.828 -7.271 1.00 93.38 124 TRP A C 1
ATOM 1025 O O . TRP A 1 124 ? 9.212 -8.918 -8.422 1.00 93.38 124 TRP A O 1
ATOM 1035 N N . LEU A 1 125 ? 8.753 -7.666 -6.608 1.00 89.81 125 LEU A N 1
ATOM 1036 C CA . LEU A 1 125 ? 9.183 -6.381 -7.175 1.00 89.81 125 LEU A CA 1
ATOM 1037 C C . LEU A 1 125 ? 10.704 -6.250 -7.303 1.00 89.81 125 LEU A C 1
ATOM 1039 O O . LEU A 1 125 ? 11.188 -5.530 -8.178 1.00 89.81 125 LEU A O 1
ATOM 1043 N N . ILE A 1 126 ? 11.471 -6.912 -6.433 1.00 86.94 126 ILE A N 1
ATOM 1044 C CA . ILE A 1 126 ? 12.934 -6.904 -6.507 1.00 86.94 126 ILE A CA 1
ATOM 1045 C C . ILE A 1 126 ? 13.371 -7.710 -7.743 1.00 86.94 126 ILE A C 1
ATOM 1047 O O . ILE A 1 126 ? 13.095 -8.910 -7.819 1.00 86.94 126 ILE A O 1
ATOM 1051 N N . PRO A 1 127 ? 14.105 -7.106 -8.699 1.00 71.69 127 PRO A N 1
ATOM 1052 C CA . PRO A 1 127 ? 14.625 -7.834 -9.847 1.00 71.69 127 PRO A CA 1
ATOM 1053 C C . PRO A 1 127 ? 15.492 -9.004 -9.378 1.00 71.69 127 PRO A C 1
ATOM 1055 O O . PRO A 1 127 ? 16.435 -8.815 -8.603 1.00 71.69 127 PRO A O 1
ATOM 1058 N N . ARG A 1 128 ? 15.199 -10.216 -9.861 1.00 56.91 128 ARG A N 1
ATOM 1059 C CA . ARG A 1 128 ? 16.112 -11.351 -9.693 1.00 56.91 128 ARG A CA 1
ATOM 1060 C C . ARG A 1 128 ? 17.410 -10.993 -10.421 1.00 56.91 128 ARG A C 1
ATOM 1062 O O . ARG A 1 128 ? 17.385 -10.794 -11.632 1.00 56.91 128 ARG A O 1
ATOM 1069 N N . ARG A 1 129 ? 18.493 -10.819 -9.658 1.00 40.44 129 ARG A N 1
ATOM 1070 C CA . ARG A 1 129 ? 19.847 -10.634 -10.198 1.00 40.44 129 ARG A CA 1
ATOM 1071 C C . ARG A 1 129 ? 20.268 -11.820 -11.052 1.00 40.44 129 ARG A C 1
ATOM 1073 O O . ARG A 1 129 ? 19.897 -12.957 -10.682 1.00 40.44 129 ARG A O 1
#

Sequence (129 aa):
SYLQPWGNTPLFRYLLGWVNPLNIALVKSYQPEFTMRYYCDVNVIQDYLVPITELKPMLDLGDEALGVYPIWLCPYLNKHHEVVSIHHPHSKDKDVMYIDVGYYGLPSVKGFEMKKALRRIEEWLIPRR

Foldseek 3Di:
DPDDPVCPDPVNCVPPVVVDDDDVVVVVVPDDPVVVVVCVFFKDWDKDKDFPVCPVVLVVLCCALFVADDKDKDKDKAALDDDPDPDHPPDNPDITIMIIITGTGGGPDPPHGPVVSVVVSVVVNDDDD

pLDDT: mean 84.58, std 13.22, range [40.44, 97.81]